Protein AF-A0ABD7C1H0-F1 (afdb_monomer_lite)

pLDDT: mean 77.58, std 20.69, range [35.34, 95.56]

Radius of gyration: 20.36 Å; chains: 1; bounding box: 58×35×58 Å

Foldseek 3Di:
DDDDDDDDPDDPPPPPPDDPDDDDDDQQDADPPDDLLLLLPDPLLLVVLCVVDNDDPPDDSSRSSSVVLSVCCVVPNNVVVVVVSQVVSVVVCPCVQAHSSGHGD

Structure (mmCIF, N/CA/C/O backbone):
data_AF-A0ABD7C1H0-F1
#
_entry.id   AF-A0ABD7C1H0-F1
#
loop_
_atom_site.group_PDB
_atom_site.id
_atom_site.type_symbol
_atom_site.label_atom_id
_atom_site.label_alt_id
_atom_site.label_comp_id
_atom_site.label_asym_id
_atom_site.label_entity_id
_atom_site.label_seq_id
_atom_site.pdbx_PDB_ins_code
_atom_site.Cartn_x
_atom_site.Cartn_y
_atom_site.Cartn_z
_atom_site.occupancy
_atom_site.B_iso_or_equiv
_atom_site.auth_seq_id
_atom_site.auth_comp_id
_atom_site.auth_asym_id
_atom_site.auth_atom_id
_atom_site.pdbx_PDB_model_num
ATOM 1 N N . MET A 1 1 ? 40.029 11.008 -48.724 1.00 39.81 1 MET A N 1
ATOM 2 C CA . MET A 1 1 ? 40.944 11.208 -47.586 1.00 39.81 1 MET A CA 1
ATOM 3 C C . MET A 1 1 ? 40.238 12.105 -46.577 1.00 39.81 1 MET A C 1
ATOM 5 O O . MET A 1 1 ? 40.609 13.255 -46.417 1.00 39.81 1 MET A O 1
ATOM 9 N N . ASP A 1 2 ? 39.033 11.779 -46.115 1.00 42.44 2 ASP A N 1
ATOM 10 C CA . ASP A 1 2 ? 38.560 10.636 -45.304 1.00 42.44 2 ASP A CA 1
ATOM 11 C C . ASP A 1 2 ? 38.232 11.162 -43.901 1.00 42.44 2 ASP A C 1
ATOM 13 O O . ASP A 1 2 ? 39.108 11.585 -43.152 1.00 42.44 2 ASP A O 1
ATOM 17 N N . SER A 1 3 ? 36.933 11.208 -43.603 1.00 48.16 3 SER A N 1
ATOM 18 C CA . SER A 1 3 ? 36.352 11.605 -42.322 1.00 48.16 3 SER A CA 1
ATOM 19 C C . SER A 1 3 ? 36.308 10.392 -41.392 1.00 48.16 3 SER A C 1
ATOM 21 O O . SER A 1 3 ? 35.645 9.412 -41.719 1.00 48.16 3 SER A O 1
ATOM 23 N N . THR A 1 4 ? 36.944 10.445 -40.219 1.00 46.03 4 THR A N 1
ATOM 24 C CA . THR A 1 4 ? 36.839 9.371 -39.213 1.00 46.03 4 THR A CA 1
ATOM 25 C C . THR A 1 4 ? 36.048 9.823 -37.989 1.00 46.03 4 THR A C 1
ATOM 27 O O . THR A 1 4 ? 36.550 10.525 -37.118 1.00 46.03 4 THR A O 1
ATOM 30 N N . ALA A 1 5 ? 34.775 9.422 -38.027 1.00 49.56 5 ALA A N 1
ATOM 31 C CA . ALA A 1 5 ? 33.918 8.890 -36.967 1.00 49.56 5 ALA A CA 1
ATOM 32 C C . ALA A 1 5 ? 34.152 9.322 -35.504 1.00 49.56 5 ALA A C 1
ATOM 34 O O . ALA A 1 5 ? 35.106 8.925 -34.842 1.00 49.56 5 ALA A O 1
ATOM 35 N N . THR A 1 6 ? 33.155 10.025 -34.964 1.00 54.25 6 THR A N 1
ATOM 36 C CA . THR A 1 6 ? 32.886 10.161 -33.529 1.00 54.25 6 THR A CA 1
ATOM 37 C C . THR A 1 6 ? 32.352 8.832 -32.987 1.00 54.25 6 THR A C 1
ATOM 39 O O . THR A 1 6 ? 31.198 8.478 -33.231 1.00 54.25 6 THR A O 1
ATOM 42 N N . GLU A 1 7 ? 33.175 8.078 -32.264 1.00 51.00 7 GLU A N 1
ATOM 43 C CA . GLU A 1 7 ? 32.746 6.836 -31.616 1.00 51.00 7 GLU A CA 1
ATOM 44 C C . GLU A 1 7 ? 31.931 7.164 -30.349 1.00 51.00 7 GLU A C 1
ATOM 46 O O . GLU A 1 7 ? 32.442 7.721 -29.377 1.00 51.00 7 GLU A O 1
ATOM 51 N N . LYS A 1 8 ? 30.622 6.876 -30.377 1.00 42.97 8 LYS A N 1
ATOM 52 C CA . LYS A 1 8 ? 29.743 6.924 -29.195 1.00 42.97 8 LYS A CA 1
ATOM 53 C C . LYS A 1 8 ? 30.199 5.846 -28.197 1.00 42.97 8 LYS A C 1
ATOM 55 O O . LYS A 1 8 ? 30.534 4.749 -28.642 1.00 42.97 8 LYS A O 1
ATOM 60 N N . PRO A 1 9 ? 30.162 6.097 -26.874 1.00 53.16 9 PRO A N 1
ATOM 61 C CA . PRO A 1 9 ? 30.494 5.070 -25.893 1.00 53.16 9 PRO A CA 1
ATOM 62 C C . PRO A 1 9 ? 29.589 3.837 -26.073 1.00 53.16 9 PRO A C 1
ATOM 64 O O . PRO A 1 9 ? 28.423 3.983 -26.463 1.00 53.16 9 PRO A O 1
ATOM 67 N N . PRO A 1 10 ? 30.118 2.626 -25.827 1.00 52.81 10 PRO A N 1
ATOM 68 C CA . PRO A 1 10 ? 29.432 1.378 -26.129 1.00 52.81 10 PRO A CA 1
ATOM 69 C C . PRO A 1 10 ? 28.092 1.299 -25.399 1.00 52.81 10 PRO A C 1
ATOM 71 O O . PRO A 1 10 ? 27.984 1.617 -24.215 1.00 52.81 10 PRO A O 1
ATOM 74 N N . THR A 1 11 ? 27.063 0.859 -26.124 1.00 55.25 11 THR A N 1
ATOM 75 C CA . THR A 1 11 ? 25.718 0.609 -25.602 1.00 55.25 11 THR A CA 1
ATOM 76 C C . THR A 1 11 ? 25.796 -0.296 -24.372 1.00 55.25 11 THR A C 1
ATOM 78 O O . THR A 1 11 ? 26.105 -1.482 -24.492 1.00 55.25 11 THR A O 1
ATOM 81 N N . GLN A 1 12 ? 25.495 0.246 -23.190 1.00 49.97 12 GLN A N 1
ATOM 82 C CA . GLN A 1 12 ? 25.267 -0.563 -21.997 1.00 49.97 12 GLN A CA 1
ATOM 83 C C . GLN A 1 12 ? 24.058 -1.461 -22.256 1.00 49.97 12 GLN A C 1
ATOM 85 O O . GLN A 1 12 ? 22.914 -1.011 -22.290 1.00 49.97 12 GLN A O 1
ATOM 90 N N . ARG A 1 13 ? 24.318 -2.752 -22.466 1.00 47.25 13 ARG A N 1
ATOM 91 C CA . ARG A 1 13 ? 23.281 -3.777 -22.410 1.00 47.25 13 ARG A CA 1
ATOM 92 C C . ARG A 1 13 ? 22.987 -4.025 -20.940 1.00 47.25 13 ARG A C 1
ATOM 94 O O . ARG A 1 13 ? 23.672 -4.810 -20.291 1.00 47.25 13 ARG A O 1
ATOM 101 N N . LEU A 1 14 ? 21.991 -3.316 -20.421 1.00 40.25 14 LEU A N 1
ATOM 102 C CA . LEU A 1 14 ? 21.354 -3.688 -19.171 1.00 40.25 14 LEU A CA 1
ATOM 103 C C . LEU A 1 14 ? 20.651 -5.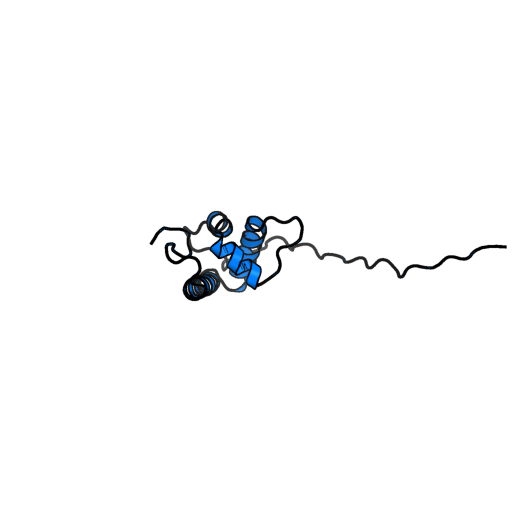025 -19.431 1.00 40.25 14 LEU A C 1
ATOM 105 O O . LEU A 1 14 ? 19.601 -5.081 -20.068 1.00 40.25 14 LEU A O 1
ATOM 109 N N . VAL A 1 15 ? 21.278 -6.123 -19.019 1.00 41.84 15 VAL A N 1
ATOM 110 C CA . VAL A 1 15 ? 20.569 -7.388 -18.872 1.00 41.84 15 VAL A CA 1
ATOM 111 C C . VAL A 1 15 ? 19.662 -7.215 -17.662 1.00 41.84 15 VAL A C 1
ATOM 113 O O . VAL A 1 15 ? 20.111 -7.291 -16.524 1.00 41.84 15 VAL A O 1
ATOM 116 N N . ALA A 1 16 ? 18.391 -6.898 -17.906 1.00 44.28 16 ALA A N 1
ATOM 117 C CA . ALA A 1 16 ? 17.361 -7.123 -16.909 1.00 44.28 16 ALA A CA 1
ATOM 118 C C . ALA A 1 16 ? 17.337 -8.636 -16.677 1.00 44.28 16 ALA A C 1
ATOM 120 O O . ALA A 1 16 ? 16.834 -9.394 -17.509 1.00 44.28 16 ALA A O 1
ATOM 121 N N . THR A 1 17 ? 17.990 -9.084 -15.606 1.00 40.66 17 THR A N 1
ATOM 122 C CA . THR A 1 17 ? 17.833 -10.444 -15.107 1.00 40.66 17 THR A CA 1
ATOM 123 C C . THR A 1 17 ? 16.340 -10.641 -14.913 1.00 40.66 17 THR A C 1
ATOM 125 O O . THR A 1 17 ? 15.684 -9.822 -14.268 1.00 40.66 17 THR A O 1
ATOM 128 N N . GLY A 1 18 ? 15.806 -11.655 -15.592 1.00 37.72 18 GLY A N 1
ATOM 129 C CA . GLY A 1 18 ? 14.385 -11.941 -15.610 1.00 37.72 18 GLY A CA 1
ATOM 130 C C . GLY A 1 18 ? 13.829 -11.976 -14.196 1.00 37.72 18 GLY A C 1
ATOM 131 O O . GLY A 1 18 ? 14.501 -12.395 -13.257 1.00 37.72 18 GLY A O 1
ATOM 132 N N . ILE A 1 19 ? 12.593 -11.511 -14.067 1.00 45.38 19 ILE A N 1
ATOM 133 C CA . ILE A 1 19 ? 11.755 -11.798 -12.913 1.00 45.38 19 ILE A CA 1
ATOM 134 C C . ILE A 1 19 ? 11.789 -13.319 -12.746 1.00 45.38 19 ILE A C 1
ATOM 136 O O . ILE A 1 19 ? 11.226 -14.038 -13.573 1.00 45.38 19 ILE A O 1
ATOM 140 N N . ASP A 1 20 ? 12.500 -13.799 -11.726 1.00 43.03 20 ASP A N 1
ATOM 141 C CA . ASP A 1 20 ? 12.442 -15.197 -11.329 1.00 43.03 20 ASP A CA 1
ATOM 142 C C . ASP A 1 20 ? 10.995 -15.478 -10.931 1.00 43.03 20 ASP A C 1
ATOM 144 O O . ASP A 1 20 ? 10.491 -15.051 -9.888 1.00 43.03 20 ASP A O 1
ATOM 148 N N . ALA A 1 21 ? 10.290 -16.153 -11.834 1.00 45.84 21 ALA A N 1
ATOM 149 C CA . ALA A 1 21 ? 8.981 -16.692 -11.569 1.00 45.84 21 ALA A CA 1
ATOM 150 C C . ALA A 1 21 ? 9.107 -17.759 -10.475 1.00 45.84 21 ALA A C 1
ATOM 152 O O . ALA A 1 21 ? 9.701 -18.811 -10.680 1.00 45.84 21 ALA A O 1
ATOM 153 N N . LEU A 1 22 ? 8.482 -17.462 -9.337 1.00 59.94 22 LEU A N 1
ATOM 154 C CA . LEU A 1 22 ? 7.618 -18.370 -8.587 1.00 59.94 22 LEU A CA 1
ATOM 155 C C . LEU A 1 22 ? 8.177 -19.784 -8.312 1.00 59.94 22 LEU A C 1
ATOM 157 O O . LEU A 1 22 ? 8.034 -20.700 -9.119 1.00 59.94 22 LEU A O 1
ATOM 161 N N . GLY A 1 23 ? 8.667 -20.002 -7.088 1.00 35.34 23 GLY A N 1
ATOM 162 C CA . GLY A 1 23 ? 8.998 -21.340 -6.591 1.00 35.34 23 GLY A CA 1
ATOM 163 C C . GLY A 1 23 ? 9.000 -21.452 -5.064 1.00 35.34 23 GLY A C 1
ATOM 164 O O . GLY A 1 23 ? 10.046 -21.276 -4.465 1.00 35.34 23 GLY A O 1
ATOM 165 N N . ALA A 1 24 ? 7.820 -21.752 -4.492 1.00 43.59 24 ALA A N 1
ATOM 166 C CA . ALA A 1 24 ? 7.526 -22.563 -3.287 1.00 43.59 24 ALA A CA 1
ATOM 167 C C . ALA A 1 24 ? 8.375 -22.337 -1.999 1.00 43.59 24 ALA A C 1
ATOM 169 O O . ALA A 1 24 ? 9.586 -22.473 -1.999 1.00 43.59 24 ALA A O 1
ATOM 170 N N . MET A 1 25 ? 7.829 -22.088 -0.802 1.00 39.72 25 MET A N 1
ATOM 171 C CA . MET A 1 25 ? 6.883 -22.916 -0.042 1.00 39.72 25 MET A CA 1
ATOM 172 C C . MET A 1 25 ? 6.329 -22.091 1.150 1.00 39.72 25 MET A C 1
ATOM 174 O O . MET A 1 25 ? 7.089 -21.643 2.001 1.00 39.72 25 MET A O 1
ATOM 178 N N . GLY A 1 26 ? 5.007 -21.928 1.256 1.00 42.34 26 GLY A N 1
ATOM 179 C CA . GLY A 1 26 ? 4.305 -21.847 2.551 1.00 42.34 26 GLY A CA 1
ATOM 180 C C . GLY A 1 26 ? 4.260 -20.554 3.387 1.00 42.34 26 GLY A C 1
ATOM 181 O O . GLY A 1 26 ? 3.604 -20.601 4.420 1.00 42.34 26 GLY A O 1
ATOM 182 N N . ALA A 1 27 ? 4.860 -19.418 3.006 1.00 45.75 27 ALA A N 1
ATOM 183 C CA . ALA A 1 27 ? 4.941 -18.253 3.918 1.00 45.75 27 ALA A CA 1
ATOM 184 C C . ALA A 1 27 ? 4.568 -16.876 3.324 1.00 45.75 27 ALA A C 1
ATOM 186 O O . ALA A 1 27 ? 5.047 -15.854 3.800 1.00 45.75 27 ALA A O 1
ATOM 187 N N . GLY A 1 28 ? 3.712 -16.820 2.298 1.00 47.62 28 GLY A N 1
ATOM 188 C CA . GLY A 1 28 ? 3.381 -15.547 1.636 1.00 47.62 28 GLY A CA 1
ATOM 189 C C . GLY A 1 28 ? 1.974 -15.455 1.056 1.00 47.62 28 GLY A C 1
ATOM 190 O O . GLY A 1 28 ? 1.757 -14.670 0.139 1.00 47.62 28 GLY A O 1
ATOM 191 N N . ASN A 1 29 ? 1.022 -16.265 1.528 1.00 53.09 29 ASN A N 1
ATOM 192 C CA . ASN A 1 29 ? -0.355 -16.097 1.074 1.00 53.09 29 ASN A CA 1
ATOM 193 C C . ASN A 1 29 ? -0.982 -14.907 1.822 1.00 53.09 29 ASN A C 1
ATOM 195 O O . ASN A 1 29 ? -0.839 -14.853 3.048 1.00 53.09 29 ASN A O 1
ATOM 199 N N . PRO A 1 30 ? -1.667 -13.968 1.142 1.00 56.88 30 PRO A N 1
ATOM 200 C CA . PRO A 1 30 ? -2.489 -12.983 1.835 1.00 56.88 30 PRO A CA 1
ATOM 201 C C . PRO A 1 30 ? -3.462 -13.684 2.793 1.00 56.88 30 PRO A C 1
ATOM 203 O O . PRO A 1 30 ? -3.857 -14.831 2.531 1.00 56.88 30 PRO A O 1
ATOM 206 N N . PRO A 1 31 ? -3.848 -13.027 3.904 1.00 60.62 31 PRO A N 1
ATOM 207 C CA . PRO A 1 31 ? -4.787 -13.605 4.846 1.00 60.62 31 PRO A CA 1
ATOM 208 C C . PRO A 1 31 ? -6.048 -14.058 4.097 1.00 60.62 31 PRO A C 1
ATOM 210 O O . PRO A 1 31 ? -6.515 -13.354 3.192 1.00 60.62 31 PRO A O 1
ATOM 213 N N . PRO A 1 32 ? -6.584 -15.249 4.419 1.00 57.62 32 PRO A N 1
ATOM 214 C CA . PRO A 1 32 ? -7.751 -15.785 3.733 1.00 57.62 32 PRO A CA 1
ATOM 215 C C . PRO A 1 32 ? -8.905 -14.776 3.796 1.00 57.62 32 PRO A C 1
ATOM 217 O O . PRO A 1 32 ? -9.334 -14.381 4.876 1.00 57.62 32 PRO A O 1
ATOM 220 N N . GLY A 1 33 ? -9.376 -14.343 2.622 1.00 66.81 33 GLY A N 1
ATOM 221 C CA . GLY A 1 33 ? -10.428 -13.330 2.471 1.00 66.81 33 GLY A CA 1
ATOM 222 C C . GLY A 1 33 ? -9.949 -11.953 1.999 1.00 66.81 33 GLY A C 1
ATOM 223 O O . GLY A 1 33 ? -10.787 -11.130 1.637 1.00 66.81 33 GLY A O 1
ATOM 224 N N . MET A 1 34 ? -8.639 -11.691 1.941 1.00 78.81 34 MET A N 1
ATOM 225 C CA . MET A 1 34 ? -8.129 -10.423 1.420 1.00 78.81 34 MET A CA 1
ATOM 226 C C . MET A 1 34 ? -7.961 -10.446 -0.101 1.00 78.81 34 MET A C 1
ATOM 228 O O . MET A 1 34 ? -7.085 -11.121 -0.641 1.00 78.81 34 MET A O 1
ATOM 232 N N . ASP A 1 35 ? -8.769 -9.640 -0.788 1.00 89.19 35 ASP A N 1
ATOM 233 C CA . ASP A 1 35 ? -8.613 -9.374 -2.215 1.00 89.19 35 ASP A CA 1
ATOM 234 C C . ASP A 1 35 ? -7.567 -8.268 -2.433 1.00 89.19 35 ASP A C 1
ATOM 236 O O . ASP A 1 35 ? -7.862 -7.071 -2.378 1.00 89.19 35 ASP A O 1
ATOM 240 N N . LEU A 1 36 ? -6.320 -8.681 -2.679 1.00 90.44 36 LEU A N 1
ATOM 241 C CA . LEU A 1 36 ? -5.221 -7.756 -2.967 1.00 90.44 36 LEU A CA 1
ATOM 242 C C . LEU A 1 36 ? -5.449 -6.948 -4.243 1.00 90.44 36 LEU A C 1
ATOM 244 O O . LEU A 1 36 ? -4.955 -5.829 -4.340 1.00 90.44 36 LEU A O 1
ATOM 248 N N . ARG A 1 37 ? -6.205 -7.476 -5.210 1.00 93.25 37 ARG A N 1
ATOM 249 C CA . ARG A 1 37 ? -6.514 -6.750 -6.443 1.00 93.25 37 ARG A CA 1
ATOM 250 C C . ARG A 1 37 ? -7.491 -5.617 -6.160 1.00 93.25 37 ARG A C 1
ATOM 252 O O . ARG A 1 37 ? -7.306 -4.517 -6.675 1.00 93.25 37 ARG A O 1
ATOM 259 N N . ARG A 1 38 ? -8.480 -5.854 -5.294 1.00 93.19 38 ARG A N 1
ATOM 260 C CA . ARG A 1 38 ? -9.350 -4.791 -4.777 1.00 93.19 38 ARG A CA 1
ATOM 261 C C . ARG A 1 38 ? -8.551 -3.751 -3.992 1.00 93.19 38 ARG A C 1
ATOM 263 O O . ARG A 1 38 ? -8.720 -2.567 -4.255 1.00 93.19 38 ARG A O 1
ATOM 270 N N . LEU A 1 39 ? -7.672 -4.180 -3.081 1.00 93.50 39 LEU A N 1
ATOM 271 C CA . LEU A 1 39 ? -6.817 -3.282 -2.291 1.00 93.50 39 LEU A CA 1
ATOM 272 C C . LEU A 1 39 ? -5.913 -2.418 -3.187 1.00 93.50 39 LEU A C 1
ATOM 274 O O . LEU A 1 39 ? -5.845 -1.208 -3.001 1.00 93.50 39 LEU A O 1
ATOM 278 N N . ALA A 1 40 ? -5.291 -3.017 -4.204 1.00 95.50 40 ALA A N 1
ATOM 279 C CA . ALA A 1 40 ? -4.444 -2.328 -5.176 1.00 95.50 40 ALA A CA 1
ATOM 280 C C . ALA A 1 40 ? -5.192 -1.266 -6.000 1.00 95.50 40 ALA A C 1
ATOM 282 O O . ALA A 1 40 ? -4.598 -0.288 -6.452 1.00 95.50 40 ALA A O 1
ATOM 283 N N . GLY A 1 41 ? -6.504 -1.429 -6.171 1.00 94.81 41 GLY A N 1
ATOM 284 C CA . GLY A 1 41 ? -7.364 -0.445 -6.823 1.00 94.81 41 GLY A CA 1
ATOM 285 C C . GLY A 1 41 ? -7.720 0.764 -5.952 1.00 94.81 41 GLY A C 1
ATOM 286 O O . GLY A 1 41 ? -8.293 1.720 -6.470 1.00 94.81 41 GLY A O 1
ATOM 287 N N . LEU A 1 42 ? -7.415 0.744 -4.649 1.00 95.06 42 LEU A N 1
ATOM 288 C CA . LEU A 1 42 ? -7.781 1.831 -3.745 1.00 95.06 42 LEU A CA 1
ATOM 289 C C . LEU A 1 42 ? -6.798 3.008 -3.865 1.00 95.06 42 LEU A C 1
ATOM 291 O O . LEU A 1 42 ? -5.591 2.808 -3.694 1.00 95.06 42 LEU A O 1
ATOM 295 N N . PRO A 1 43 ? -7.290 4.251 -4.046 1.00 93.31 43 PRO A N 1
ATOM 296 C CA . PRO A 1 43 ? -6.455 5.452 -4.004 1.00 93.31 43 PRO A CA 1
ATOM 297 C C . PRO A 1 43 ? -5.527 5.560 -2.779 1.00 93.31 43 PRO A C 1
ATOM 299 O O . PRO A 1 43 ? -4.346 5.851 -2.982 1.00 93.31 43 PRO A O 1
ATOM 302 N N . PRO A 1 44 ? -5.973 5.300 -1.526 1.00 94.31 44 PRO A N 1
ATOM 303 C CA . PRO A 1 44 ? -5.072 5.353 -0.373 1.00 94.31 44 PRO A CA 1
ATOM 304 C C . PRO A 1 44 ? -3.923 4.349 -0.470 1.00 94.31 44 PRO A C 1
ATOM 306 O O . PRO A 1 44 ? -2.787 4.665 -0.123 1.00 94.31 44 PRO A O 1
ATOM 309 N N . PHE A 1 45 ? -4.192 3.148 -0.972 1.00 95.56 45 PHE A N 1
ATOM 310 C CA . PHE A 1 45 ? -3.171 2.118 -1.083 1.00 95.56 45 PHE A CA 1
ATOM 311 C C . PHE A 1 45 ? -2.161 2.430 -2.194 1.00 95.56 45 PHE A C 1
ATOM 313 O O . PHE A 1 45 ? -0.958 2.270 -1.998 1.00 95.56 45 PHE A O 1
ATOM 320 N N . GLN A 1 46 ? -2.619 2.960 -3.330 1.00 95.44 46 GLN A N 1
ATOM 321 C CA . GLN A 1 46 ? -1.731 3.437 -4.395 1.00 95.44 46 GLN A CA 1
ATOM 322 C C . GLN A 1 46 ? -0.842 4.591 -3.915 1.00 95.44 46 GLN A C 1
ATOM 324 O O . GLN A 1 46 ? 0.355 4.603 -4.201 1.00 95.44 46 GLN A O 1
ATOM 329 N N . ALA A 1 47 ? -1.397 5.523 -3.134 1.00 94.06 47 ALA A N 1
ATOM 330 C CA . ALA A 1 47 ? -0.632 6.613 -2.535 1.00 94.06 47 ALA A CA 1
ATOM 331 C C . ALA A 1 47 ? 0.438 6.097 -1.560 1.00 94.06 47 ALA A C 1
ATOM 333 O O . ALA A 1 47 ? 1.572 6.567 -1.598 1.00 94.06 47 ALA A O 1
ATOM 334 N N . TYR A 1 48 ? 0.113 5.099 -0.734 1.00 95.44 48 TYR A N 1
ATOM 335 C CA . TYR A 1 48 ? 1.094 4.451 0.139 1.00 95.44 48 TYR A CA 1
ATOM 336 C C . TYR A 1 48 ? 2.245 3.815 -0.653 1.00 95.44 48 TYR A C 1
ATOM 338 O O . TYR A 1 48 ? 3.407 4.003 -0.298 1.00 95.44 48 TYR A O 1
ATOM 346 N N . MET A 1 49 ? 1.943 3.108 -1.747 1.00 94.69 49 MET A N 1
ATOM 347 C CA . MET A 1 49 ? 2.962 2.488 -2.605 1.00 94.69 49 MET A CA 1
ATOM 348 C C . MET A 1 49 ? 3.861 3.531 -3.278 1.00 94.69 49 MET A C 1
ATOM 350 O O . MET A 1 49 ? 5.079 3.364 -3.296 1.00 94.69 49 MET A O 1
ATOM 354 N N . ALA A 1 50 ? 3.283 4.638 -3.749 1.00 92.19 50 ALA A N 1
ATOM 355 C CA . ALA A 1 50 ? 4.028 5.731 -4.373 1.00 92.19 50 ALA A CA 1
ATOM 356 C C . ALA A 1 50 ? 4.999 6.447 -3.411 1.00 92.19 50 ALA A C 1
ATOM 358 O O . ALA A 1 50 ? 5.937 7.096 -3.861 1.00 92.19 50 ALA A O 1
ATOM 359 N N . LEU A 1 51 ? 4.808 6.331 -2.089 1.00 92.06 51 LEU A N 1
ATOM 360 C CA . LEU A 1 51 ? 5.770 6.843 -1.102 1.00 92.06 51 LEU A CA 1
ATOM 361 C C . LEU A 1 51 ? 7.003 5.949 -0.946 1.00 92.06 51 LEU A C 1
ATOM 363 O O . LEU A 1 51 ? 8.015 6.398 -0.410 1.00 92.06 51 LEU A O 1
ATOM 367 N N . GLN A 1 52 ? 6.908 4.682 -1.347 1.00 90.00 52 GLN A N 1
ATOM 368 C CA . GLN A 1 52 ? 8.005 3.724 -1.229 1.00 90.00 52 GLN A CA 1
ATOM 369 C C . GLN A 1 52 ? 8.878 3.716 -2.478 1.00 90.00 52 GLN A C 1
ATOM 371 O O . GLN A 1 52 ? 10.099 3.611 -2.373 1.00 90.00 52 GLN A O 1
ATOM 376 N N . GLU A 1 53 ? 8.249 3.7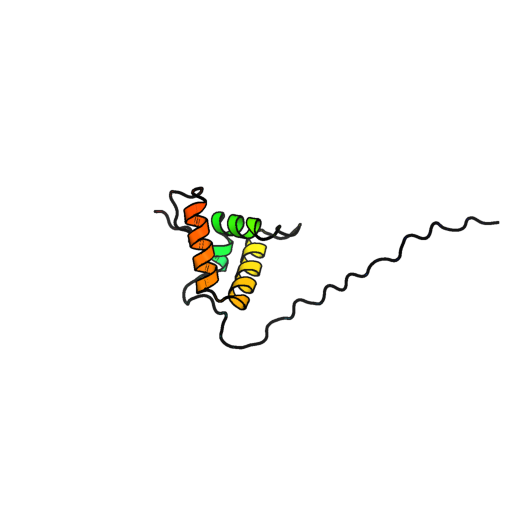97 -3.646 1.00 90.69 53 GLU A N 1
ATOM 377 C CA . GLU A 1 53 ? 8.914 3.669 -4.934 1.00 90.69 53 GLU A CA 1
ATOM 378 C C . GLU A 1 53 ? 8.076 4.342 -6.029 1.00 90.69 53 GLU A C 1
ATOM 380 O O . GLU A 1 53 ? 6.844 4.278 -6.017 1.00 90.69 53 GLU A O 1
ATOM 385 N N . ASP A 1 54 ? 8.754 4.981 -6.984 1.00 90.56 54 ASP A N 1
ATOM 386 C CA . ASP A 1 54 ? 8.098 5.617 -8.122 1.00 90.56 54 ASP A CA 1
ATOM 387 C C . ASP A 1 54 ? 7.463 4.567 -9.041 1.00 90.56 54 ASP A C 1
ATOM 389 O O . ASP A 1 54 ? 8.104 3.598 -9.456 1.00 90.56 54 ASP A O 1
ATOM 393 N N . CYS A 1 55 ? 6.206 4.799 -9.423 1.00 90.00 55 CYS A N 1
ATOM 394 C CA . CYS A 1 55 ? 5.526 3.962 -10.404 1.00 90.00 55 CYS A CA 1
ATOM 395 C C . CYS A 1 55 ? 6.224 4.093 -11.774 1.00 90.00 55 CYS A C 1
ATOM 397 O O . CYS A 1 55 ? 6.312 5.208 -12.304 1.00 90.00 55 CYS A O 1
ATOM 399 N N . PRO A 1 56 ? 6.686 2.987 -12.393 1.00 91.38 56 PRO A N 1
ATOM 400 C CA . PRO A 1 56 ? 7.345 3.031 -13.691 1.00 91.38 56 PRO A CA 1
ATOM 401 C C . PRO A 1 56 ? 6.478 3.680 -14.773 1.00 91.38 56 PRO A C 1
ATOM 403 O O . PRO A 1 56 ? 5.264 3.472 -14.844 1.00 91.38 56 PRO A O 1
ATOM 406 N N . ALA A 1 57 ? 7.116 4.432 -15.673 1.00 90.69 57 ALA A N 1
ATOM 407 C CA . ALA A 1 57 ? 6.424 5.046 -16.799 1.00 90.69 57 ALA A CA 1
ATOM 408 C C . ALA A 1 57 ? 5.763 3.974 -17.685 1.00 90.69 57 ALA A C 1
ATOM 410 O O . ALA A 1 57 ? 6.417 3.036 -18.139 1.00 90.69 57 ALA A O 1
ATOM 411 N N . GLY A 1 58 ? 4.464 4.135 -17.951 1.00 93.00 58 GLY A N 1
ATOM 412 C CA . GLY A 1 58 ? 3.673 3.191 -18.747 1.00 93.00 58 GLY A CA 1
ATOM 413 C C . GLY A 1 58 ? 3.042 2.041 -17.952 1.00 93.00 58 GLY A C 1
ATOM 414 O O . GLY A 1 58 ? 2.310 1.253 -18.547 1.00 93.00 58 GLY A O 1
ATOM 415 N N . MET A 1 59 ? 3.273 1.956 -16.638 1.00 93.00 59 MET A N 1
ATOM 416 C CA . MET A 1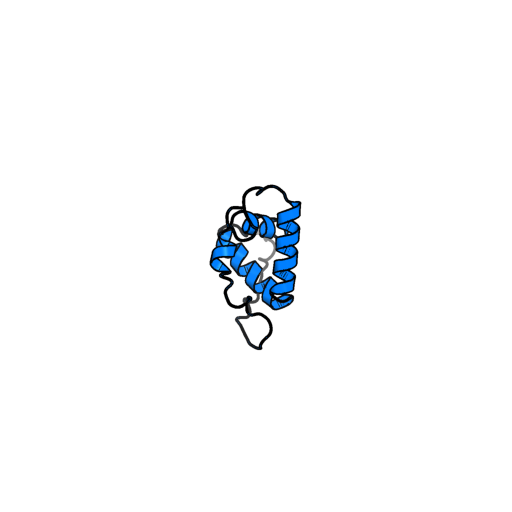 59 ? 2.585 1.021 -15.742 1.00 93.00 59 MET A CA 1
ATOM 417 C C . MET A 1 59 ? 1.401 1.709 -15.044 1.00 93.00 59 MET A C 1
ATOM 419 O O . MET A 1 59 ? 1.487 2.876 -14.663 1.00 93.00 59 MET A O 1
ATOM 423 N N . GLY A 1 60 ? 0.284 0.991 -14.885 1.00 93.81 60 GLY A N 1
ATOM 424 C CA . GLY A 1 60 ? -0.858 1.462 -14.095 1.00 93.81 60 GLY A CA 1
ATOM 425 C C . GLY A 1 60 ? -0.553 1.428 -12.597 1.00 93.81 60 GLY A C 1
ATOM 426 O O . GLY A 1 60 ? 0.078 0.488 -12.120 1.00 93.81 60 GLY A O 1
ATOM 427 N N . ALA A 1 61 ? -1.011 2.434 -11.846 1.00 90.88 61 ALA A N 1
ATOM 428 C CA . ALA A 1 61 ? -0.775 2.518 -10.401 1.00 90.88 61 ALA A CA 1
ATOM 429 C C . ALA A 1 61 ? -1.381 1.331 -9.629 1.00 90.88 61 ALA A C 1
ATOM 431 O O . ALA A 1 61 ? -0.823 0.895 -8.625 1.00 90.88 61 ALA A O 1
ATOM 432 N N . ASP A 1 62 ? -2.490 0.779 -10.118 1.00 93.12 62 ASP A N 1
ATOM 433 C CA . ASP A 1 62 ? -3.130 -0.427 -9.595 1.00 93.12 62 ASP A CA 1
ATOM 434 C C . ASP A 1 62 ? -2.285 -1.682 -9.846 1.00 93.12 62 ASP A C 1
ATOM 436 O O . ASP A 1 62 ? -2.066 -2.479 -8.933 1.00 93.12 62 ASP A O 1
ATOM 440 N N . GLN A 1 63 ? -1.753 -1.842 -11.060 1.00 94.19 63 GLN A N 1
ATOM 441 C CA . GLN A 1 63 ? -0.836 -2.932 -11.382 1.00 94.19 63 GLN A CA 1
ATOM 442 C C . GLN A 1 63 ? 0.443 -2.835 -10.543 1.00 94.19 63 GLN A C 1
ATOM 444 O O . GLN A 1 63 ? 0.849 -3.824 -9.933 1.00 94.19 63 GLN A O 1
ATOM 449 N N . PHE A 1 64 ? 1.038 -1.644 -10.470 1.00 94.44 64 PHE A N 1
ATOM 450 C CA . PHE A 1 64 ? 2.225 -1.386 -9.663 1.00 94.44 64 PHE A CA 1
ATOM 451 C C . PHE A 1 64 ? 1.979 -1.735 -8.192 1.00 94.44 64 PHE A C 1
ATOM 453 O O . PHE A 1 64 ? 2.729 -2.513 -7.603 1.00 94.44 64 PHE A O 1
ATOM 460 N N . ALA A 1 65 ? 0.885 -1.234 -7.612 1.00 95.06 65 ALA A N 1
ATOM 461 C CA . ALA A 1 65 ? 0.529 -1.508 -6.227 1.00 95.06 65 ALA A CA 1
ATOM 462 C C . ALA A 1 65 ? 0.306 -3.005 -5.960 1.00 95.06 65 ALA A C 1
ATOM 464 O O . ALA A 1 65 ? 0.732 -3.509 -4.920 1.00 95.06 65 ALA A O 1
ATOM 465 N N . LEU A 1 66 ? -0.309 -3.735 -6.896 1.00 94.94 66 LEU A N 1
ATOM 466 C CA . LEU A 1 66 ? -0.523 -5.177 -6.770 1.00 94.94 66 LEU A CA 1
ATOM 467 C C . LEU A 1 66 ? 0.801 -5.956 -6.788 1.00 94.94 66 LEU A C 1
ATOM 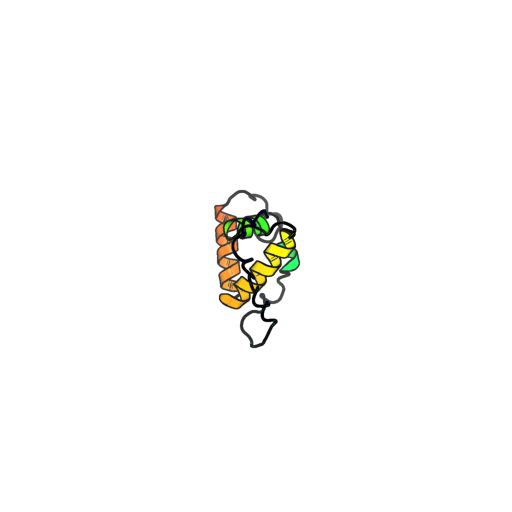469 O O . LEU A 1 66 ? 1.027 -6.813 -5.929 1.00 94.94 66 LEU A O 1
ATOM 473 N N . GLU A 1 67 ? 1.691 -5.647 -7.734 1.00 94.38 67 GLU A N 1
ATOM 474 C CA . GLU A 1 67 ? 3.007 -6.289 -7.838 1.00 94.38 67 GLU A CA 1
ATOM 475 C C . GLU A 1 67 ? 3.869 -5.995 -6.602 1.00 94.38 67 GLU A C 1
ATOM 477 O O . GLU A 1 67 ? 4.489 -6.905 -6.034 1.00 94.38 67 GLU A O 1
ATOM 482 N N . ARG A 1 68 ? 3.855 -4.744 -6.123 1.00 93.69 68 ARG A N 1
ATOM 483 C CA . ARG A 1 68 ? 4.576 -4.355 -4.908 1.00 93.69 68 ARG A CA 1
ATOM 484 C C . ARG A 1 68 ? 4.017 -5.018 -3.655 1.00 93.69 68 ARG A C 1
ATOM 486 O O . ARG A 1 68 ? 4.808 -5.496 -2.839 1.00 93.69 68 ARG A O 1
ATOM 493 N N . ALA A 1 69 ? 2.695 -5.126 -3.532 1.00 92.44 69 ALA A N 1
ATOM 494 C CA . ALA A 1 69 ? 2.051 -5.836 -2.431 1.00 92.44 69 ALA A CA 1
ATOM 495 C C . ALA A 1 69 ? 2.468 -7.311 -2.400 1.00 92.44 69 ALA A C 1
ATOM 497 O O . ALA A 1 69 ? 2.901 -7.803 -1.360 1.00 92.44 69 ALA A O 1
ATOM 498 N N . HIS A 1 70 ? 2.420 -8.010 -3.539 1.00 91.56 70 HIS A N 1
ATOM 499 C CA . HIS A 1 70 ? 2.852 -9.410 -3.624 1.00 91.56 70 HIS A CA 1
ATOM 500 C C . HIS A 1 70 ? 4.311 -9.584 -3.189 1.00 91.56 70 HIS A C 1
ATOM 502 O O . HIS A 1 70 ? 4.619 -10.462 -2.382 1.00 91.56 70 HIS A O 1
ATOM 508 N N . ALA A 1 71 ? 5.206 -8.724 -3.675 1.00 90.94 71 ALA A N 1
ATOM 509 C CA . ALA A 1 71 ? 6.617 -8.783 -3.315 1.00 90.94 71 ALA A CA 1
ATOM 510 C C . ALA A 1 71 ? 6.867 -8.457 -1.830 1.00 90.94 71 ALA A C 1
ATOM 512 O O . ALA A 1 71 ? 7.702 -9.099 -1.190 1.00 90.94 71 ALA A O 1
ATOM 513 N N . ALA A 1 72 ? 6.150 -7.483 -1.262 1.00 89.00 72 ALA A N 1
ATOM 514 C CA . ALA A 1 72 ? 6.261 -7.133 0.152 1.00 89.00 72 ALA A CA 1
ATOM 515 C C . ALA A 1 72 ? 5.766 -8.269 1.059 1.00 89.00 72 ALA A C 1
ATOM 517 O O . ALA A 1 72 ? 6.459 -8.642 2.007 1.00 89.00 72 ALA A O 1
ATOM 518 N N . ILE A 1 73 ? 4.624 -8.871 0.718 1.00 90.31 73 ILE A N 1
ATOM 519 C CA . ILE A 1 73 ? 4.047 -10.014 1.433 1.00 90.31 73 ILE A CA 1
ATOM 520 C C . ILE A 1 73 ? 4.979 -11.226 1.363 1.00 90.31 73 ILE A C 1
ATOM 522 O O . ILE A 1 73 ? 5.207 -11.875 2.380 1.00 90.31 73 ILE A O 1
ATOM 526 N N . ALA A 1 74 ? 5.568 -11.509 0.200 1.00 87.00 74 ALA A N 1
ATOM 527 C CA . ALA A 1 74 ? 6.523 -12.606 0.056 1.00 87.00 74 ALA A CA 1
ATOM 528 C C . ALA A 1 74 ? 7.796 -12.404 0.901 1.00 87.00 74 ALA A C 1
ATOM 530 O O . ALA A 1 74 ? 8.403 -13.379 1.339 1.00 87.00 74 ALA A O 1
ATOM 531 N N . ARG A 1 75 ? 8.201 -11.148 1.139 1.00 87.81 75 ARG A N 1
ATOM 532 C CA . ARG A 1 75 ? 9.402 -10.805 1.916 1.00 87.81 75 ARG A CA 1
ATOM 533 C C . ARG A 1 75 ? 9.164 -10.785 3.426 1.00 87.81 75 ARG A C 1
ATOM 535 O O . ARG A 1 75 ? 10.024 -11.240 4.172 1.00 87.81 75 ARG A O 1
ATOM 542 N N . ALA A 1 76 ? 8.064 -10.182 3.868 1.00 85.50 76 ALA A N 1
ATOM 543 C CA . ALA A 1 76 ? 7.831 -9.839 5.275 1.00 85.50 76 ALA A CA 1
ATOM 544 C C . ALA A 1 76 ? 6.599 -10.525 5.887 1.00 85.50 76 ALA A C 1
ATOM 546 O O . ALA A 1 76 ? 6.387 -10.442 7.095 1.00 85.50 76 ALA A O 1
ATOM 547 N N . GLY A 1 77 ? 5.792 -11.206 5.073 1.00 87.44 77 GLY A N 1
ATOM 548 C CA . GLY A 1 77 ? 4.490 -11.725 5.470 1.00 87.44 77 GLY A CA 1
ATOM 549 C C . GLY A 1 77 ? 3.385 -10.673 5.363 1.00 87.44 77 GLY A C 1
ATOM 550 O O . GLY A 1 77 ? 3.617 -9.464 5.422 1.00 87.44 77 GLY A O 1
ATOM 551 N N . ALA A 1 78 ? 2.153 -11.151 5.192 1.00 87.56 78 ALA A N 1
ATOM 552 C CA . ALA A 1 78 ? 1.009 -10.281 4.956 1.00 87.56 78 ALA A CA 1
ATOM 553 C C . ALA A 1 78 ? 0.625 -9.443 6.177 1.00 87.56 78 ALA A C 1
ATOM 555 O O . ALA A 1 78 ? 0.353 -8.256 6.028 1.00 87.56 78 ALA A O 1
ATOM 556 N N . ASP A 1 79 ? 0.669 -10.020 7.376 1.00 88.44 79 ASP A N 1
ATOM 557 C CA . ASP A 1 79 ? 0.273 -9.316 8.598 1.00 88.44 79 ASP A CA 1
ATOM 558 C C . ASP A 1 79 ? 1.168 -8.104 8.880 1.00 88.44 79 ASP A C 1
ATOM 560 O O . ASP A 1 79 ? 0.665 -7.022 9.177 1.00 88.44 79 ASP A O 1
ATOM 564 N N . ALA A 1 80 ? 2.489 -8.259 8.733 1.00 88.94 80 ALA A N 1
ATOM 565 C CA . ALA A 1 80 ? 3.443 -7.170 8.934 1.00 88.94 80 ALA A CA 1
ATOM 566 C C . ALA A 1 80 ? 3.233 -6.047 7.907 1.00 88.94 80 ALA A C 1
ATOM 568 O O . ALA A 1 80 ? 3.091 -4.883 8.280 1.00 88.94 80 ALA A O 1
ATOM 569 N N . PHE A 1 81 ? 3.122 -6.408 6.625 1.00 91.31 81 PHE A N 1
ATOM 570 C CA . PHE A 1 81 ? 2.864 -5.454 5.548 1.00 91.31 81 PHE A CA 1
ATOM 571 C C . PHE A 1 81 ? 1.558 -4.668 5.758 1.00 91.31 81 PHE A C 1
ATOM 573 O O . PHE A 1 81 ? 1.523 -3.443 5.632 1.00 91.31 81 PHE A O 1
ATOM 580 N N . LEU A 1 82 ? 0.478 -5.362 6.118 1.00 91.81 82 LEU A N 1
ATOM 581 C CA . LEU A 1 82 ? -0.824 -4.736 6.335 1.00 91.81 82 LEU A CA 1
ATOM 582 C C . LEU A 1 82 ? -0.843 -3.862 7.586 1.00 91.81 82 LEU A C 1
ATOM 584 O O . LEU A 1 82 ? -1.473 -2.805 7.572 1.00 91.81 82 LEU A O 1
ATOM 588 N N . ALA A 1 83 ? -0.146 -4.261 8.651 1.00 92.44 83 ALA A N 1
ATOM 589 C CA . ALA A 1 83 ? -0.025 -3.448 9.855 1.00 92.44 83 ALA A CA 1
ATOM 590 C C . ALA A 1 83 ? 0.666 -2.106 9.563 1.00 92.44 83 ALA A C 1
ATOM 592 O O . ALA A 1 83 ? 0.191 -1.065 10.024 1.00 92.44 83 ALA A O 1
ATOM 593 N N . GLU A 1 84 ? 1.733 -2.113 8.759 1.00 94.31 84 GLU A N 1
ATOM 594 C CA . GLU A 1 84 ? 2.424 -0.893 8.325 1.00 94.31 84 GLU A CA 1
ATOM 595 C C . GLU A 1 84 ? 1.513 0.013 7.489 1.00 94.31 84 GLU A C 1
ATOM 597 O O . GLU A 1 84 ? 1.400 1.208 7.776 1.00 94.31 84 GLU A O 1
ATOM 602 N N . TYR A 1 85 ? 0.806 -0.554 6.508 1.00 94.81 85 TYR A N 1
ATOM 603 C CA . TYR A 1 85 ? -0.151 0.192 5.690 1.00 94.81 85 TYR A CA 1
ATOM 604 C C . TYR A 1 85 ? -1.277 0.816 6.533 1.00 94.81 85 TYR A C 1
ATOM 606 O O . TYR A 1 85 ? -1.575 2.004 6.400 1.00 94.81 85 TYR A O 1
ATOM 614 N N . VAL A 1 86 ? -1.884 0.049 7.444 1.00 93.94 86 VAL A N 1
ATOM 615 C CA . VAL A 1 86 ? -2.957 0.542 8.324 1.00 93.94 86 VAL A CA 1
ATOM 616 C C . VAL A 1 86 ? -2.449 1.656 9.240 1.00 93.94 86 VAL A C 1
ATOM 618 O O . VAL A 1 86 ? -3.150 2.651 9.455 1.00 93.94 86 VAL A O 1
ATOM 621 N N . ALA A 1 87 ? -1.235 1.517 9.778 1.00 94.69 87 ALA A N 1
ATOM 622 C CA . ALA A 1 87 ? -0.618 2.546 10.604 1.00 94.69 87 ALA A CA 1
ATOM 623 C C . ALA A 1 87 ? -0.363 3.831 9.806 1.00 94.69 87 ALA A C 1
ATOM 625 O O . ALA A 1 87 ? -0.662 4.919 10.307 1.00 94.69 87 ALA A O 1
ATOM 626 N N . TRP A 1 88 ? 0.134 3.711 8.574 1.00 95.00 88 TRP A N 1
ATOM 627 C CA . TRP A 1 88 ? 0.314 4.843 7.670 1.00 95.00 88 TRP A CA 1
ATOM 628 C C . TRP A 1 88 ? -1.019 5.522 7.337 1.00 95.00 88 TRP A C 1
ATOM 630 O O . TRP A 1 88 ? -1.126 6.737 7.485 1.00 95.00 88 TRP A O 1
ATOM 640 N N . HIS A 1 89 ? -2.059 4.763 6.977 1.00 94.25 89 HIS A N 1
ATOM 641 C CA . HIS A 1 89 ? -3.362 5.319 6.595 1.00 94.25 89 HIS A CA 1
ATOM 642 C C . HIS A 1 89 ? -3.957 6.187 7.709 1.00 94.25 89 HIS A C 1
ATOM 644 O O . HIS A 1 89 ? -4.446 7.292 7.470 1.00 94.25 89 HIS A O 1
ATOM 650 N N . ARG A 1 90 ? -3.872 5.705 8.956 1.00 91.06 90 ARG A N 1
ATOM 651 C CA . ARG A 1 90 ? -4.332 6.442 10.142 1.00 91.06 90 ARG A CA 1
ATOM 652 C C . ARG A 1 90 ? -3.554 7.739 10.371 1.00 91.06 90 ARG A C 1
ATOM 654 O O . ARG A 1 90 ? -4.136 8.705 10.847 1.00 91.06 90 ARG A O 1
ATOM 661 N N . GLN A 1 91 ? -2.262 7.761 10.048 1.00 91.62 91 GLN A N 1
ATOM 662 C CA . GLN A 1 91 ? -1.409 8.945 10.193 1.00 91.62 91 GLN A CA 1
ATOM 663 C C . GLN A 1 91 ? -1.591 9.944 9.046 1.00 91.62 91 GLN A C 1
ATOM 665 O O . GLN A 1 91 ? -1.529 11.147 9.278 1.00 91.62 91 GLN A O 1
ATOM 670 N N . ALA A 1 92 ? -1.833 9.461 7.824 1.00 89.62 92 ALA A N 1
ATOM 671 C CA . ALA A 1 92 ? -1.976 10.299 6.638 1.00 89.62 92 ALA A CA 1
ATOM 672 C C . ALA A 1 92 ? -3.187 11.242 6.722 1.00 89.62 92 ALA A C 1
ATOM 674 O O . ALA A 1 92 ? -3.153 12.332 6.153 1.00 89.62 92 ALA A O 1
ATOM 675 N N . GLY A 1 93 ? -4.271 10.818 7.388 1.00 84.19 93 GLY A N 1
ATOM 676 C CA . GLY A 1 93 ? -5.453 11.647 7.669 1.00 84.19 93 GLY A CA 1
ATOM 677 C C . GLY A 1 93 ? -6.213 12.163 6.438 1.00 84.19 93 GLY A C 1
ATOM 678 O O . GLY A 1 93 ? -7.176 12.908 6.584 1.00 84.19 93 GLY A O 1
ATOM 679 N N . SER A 1 94 ? -5.798 11.773 5.230 1.00 86.06 94 SER A N 1
ATOM 680 C CA . SER A 1 94 ? -6.333 12.280 3.960 1.00 86.06 94 SER A CA 1
ATOM 681 C C . SER A 1 94 ? -7.638 11.588 3.541 1.00 86.06 94 SER A C 1
ATOM 683 O O . SER A 1 94 ? -8.354 12.102 2.688 1.00 86.06 94 SER 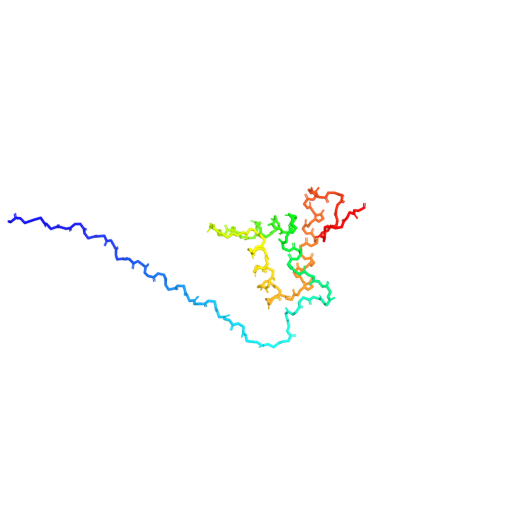A O 1
ATOM 685 N N . TRP A 1 95 ? -7.980 10.469 4.192 1.00 88.81 95 TRP A N 1
ATOM 686 C CA . TRP A 1 95 ? -9.222 9.708 4.002 1.00 88.81 95 TRP A CA 1
ATOM 687 C C . TRP A 1 95 ? -9.972 9.560 5.337 1.00 88.81 95 TRP A C 1
ATOM 689 O O . TRP A 1 95 ? -10.000 8.477 5.919 1.00 88.81 95 TRP A O 1
ATOM 699 N N . PRO A 1 96 ? -10.548 10.651 5.881 1.00 86.50 96 PRO A N 1
ATOM 700 C CA . PRO A 1 96 ? -11.142 10.6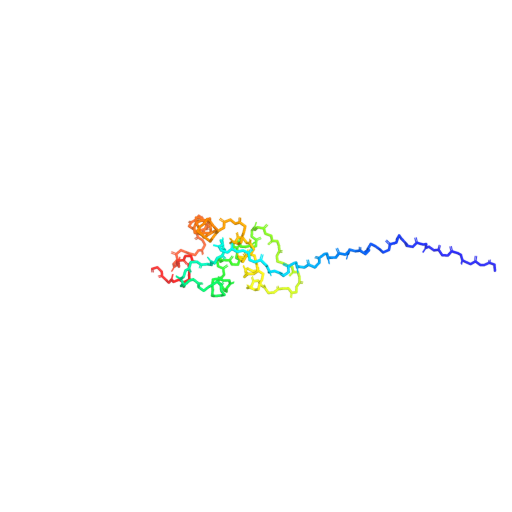49 7.221 1.00 86.50 96 PRO A CA 1
ATOM 701 C C . PRO A 1 96 ? -12.482 9.904 7.320 1.00 86.50 96 PRO A C 1
ATOM 703 O O . PRO A 1 96 ? -12.916 9.615 8.429 1.00 86.50 96 PRO A O 1
ATOM 706 N N . ASN A 1 97 ? -13.132 9.607 6.190 1.00 88.69 97 ASN A N 1
ATOM 707 C CA . ASN A 1 97 ? -14.457 8.974 6.132 1.00 88.69 97 ASN A CA 1
ATOM 708 C C . ASN A 1 97 ? -14.405 7.529 5.607 1.00 88.69 97 ASN A C 1
ATOM 710 O O . ASN A 1 97 ? -15.445 6.963 5.279 1.00 88.69 97 ASN A O 1
ATOM 714 N N . GLU A 1 98 ? -13.210 6.949 5.479 1.00 88.56 98 GLU A N 1
ATOM 715 C CA . GLU A 1 98 ? -13.012 5.609 4.928 1.00 88.56 98 GLU A CA 1
ATOM 716 C C . GLU A 1 98 ? -12.044 4.795 5.796 1.00 88.56 98 GLU A C 1
ATOM 718 O O . GLU A 1 98 ? -11.108 5.320 6.407 1.00 88.56 98 GLU A O 1
ATOM 723 N N . THR A 1 99 ? -12.262 3.483 5.853 1.00 90.75 99 THR A N 1
ATOM 724 C CA . THR A 1 99 ? -11.305 2.525 6.397 1.00 90.75 99 THR A CA 1
ATOM 725 C C . THR A 1 99 ? -10.122 2.376 5.434 1.00 90.75 99 THR A C 1
ATOM 727 O O . THR A 1 99 ? -10.262 2.613 4.232 1.00 90.75 99 THR A O 1
ATOM 730 N N . PRO A 1 100 ? -8.966 1.865 5.902 1.00 90.25 100 PRO A N 1
ATOM 731 C CA . PRO A 1 100 ? -7.851 1.521 5.017 1.00 90.25 100 PRO A CA 1
ATOM 732 C C . PRO A 1 100 ? -8.215 0.530 3.895 1.00 90.25 100 PRO A C 1
ATOM 734 O O . PRO A 1 100 ? -7.456 0.374 2.942 1.00 90.25 100 PRO A O 1
ATOM 737 N N . PHE A 1 101 ? -9.358 -0.154 3.994 1.00 92.00 101 PHE A N 1
ATOM 738 C CA . PHE A 1 101 ? -9.832 -1.136 3.018 1.00 92.00 101 PHE A CA 1
ATOM 739 C C . PHE A 1 101 ? -10.967 -0.601 2.124 1.00 92.00 101 PHE A C 1
ATOM 741 O O . PHE A 1 101 ? -11.570 -1.368 1.370 1.00 92.00 101 PHE A O 1
ATOM 748 N N . GLY A 1 102 ? -11.228 0.712 2.163 1.00 87.44 102 GLY A N 1
ATOM 749 C CA . GLY A 1 102 ? -12.185 1.388 1.281 1.00 87.44 102 GLY A CA 1
ATOM 750 C C . GLY A 1 102 ? -13.647 1.190 1.680 1.00 87.44 102 GLY A C 1
ATOM 751 O O . GLY A 1 102 ? -14.533 1.249 0.829 1.00 87.44 102 GLY A O 1
ATOM 752 N N . GLU A 1 103 ? -13.911 0.897 2.953 1.00 89.62 103 GLU A N 1
ATOM 753 C CA . GLU A 1 103 ? -15.266 0.869 3.511 1.00 89.62 103 GLU A CA 1
ATOM 754 C C . GLU A 1 103 ? -15.568 2.232 4.147 1.00 89.62 103 GLU A C 1
ATOM 756 O O . GLU A 1 103 ? -14.673 2.807 4.758 1.00 89.62 103 GLU A O 1
ATOM 761 N N . PRO A 1 104 ? -16.789 2.773 4.042 1.00 85.88 104 PRO A N 1
ATOM 762 C CA . PRO A 1 104 ? -17.141 4.008 4.739 1.00 85.88 104 PRO A CA 1
ATOM 763 C C . PRO A 1 104 ? -17.122 3.817 6.269 1.00 85.88 104 PRO A C 1
ATOM 765 O O . PRO A 1 104 ? -17.485 2.743 6.757 1.00 85.88 104 PRO A O 1
ATOM 768 N N . LEU A 1 105 ? -16.699 4.856 7.003 1.00 79.88 105 LEU A N 1
ATOM 769 C CA . LEU A 1 105 ? -16.702 4.918 8.477 1.00 79.88 105 LEU A CA 1
ATOM 770 C C . LEU A 1 105 ? -18.050 5.354 9.068 1.00 79.88 105 LEU A C 1
ATOM 772 O O . LEU A 1 105 ? -18.772 6.138 8.411 1.00 79.88 105 LEU A O 1
#

Secondary structure (DSSP, 8-state):
-------PPP---------------SS-PPPTT--HHHHHTSHHHHHHHHTTSPPPTTS-HHHHHHHHHHHHHHHH-HHHHHHHHHHHHHHH-S-TTB-TTS-B-

Organism: Stenotrophomonas maltophilia (NCBI:txid40324)

Sequence (105 aa):
MDSTATEKPPTQRLVATGIDALGAMGAGNPPPGMDLRRLAGLPPFQAYMALQEDCPAGMGADQFALERAHAAIARAGADAFLAEYVAWHRQAGSWPNETPFGEPL